Protein AF-A0A5M3YY92-F1 (afdb_monomer)

Secondary structure (DSSP, 8-state):
-PPPPEEEEEETTEEEEEEE-TTSSSSPPEEEEEESSSS-EEEEE-S-PPPBPTTPPPEEEE-GGG--TTSSEEEEEEEEEBTTT-PEEEEEEEEE--

Mean predicted aligned error: 5.57 Å

Organism: Aspergillus terreus (NCBI:txid33178)

pLDDT: mean 83.07, std 11.49, range [44.44, 94.62]

Radius of gyration: 13.56 Å; Cα contacts (8 Å, |Δi|>4): 218; chains: 1; bounding box: 38×23×39 Å

Solvent-accessible surface area (backbone atoms only — not comparable to full-atom values): 5616 Å² total; per-residue (Å²): 133,77,78,68,36,58,24,66,45,72,50,60,92,30,46,37,41,36,34,43,46,85,85,46,68,95,45,26,48,41,30,39,33,41,37,79,49,103,87,42,72,50,74,46,80,47,77,96,48,80,31,57,30,93,80,41,62,41,44,52,45,73,40,78,90,51,48,43,100,80,30,52,30,29,32,36,40,34,37,34,31,31,48,96,73,69,43,81,45,79,46,78,47,80,43,77,70,126

Foldseek 3Di:
DQDWAKEWDDQQPKIKIWTADPPDDQFHAIKIWIDPDPPDIDIDGDPDDAGAASNKHKYKDWDPVAADPNRQWGKIWIWIQHPPPRDIDIDIDTGHDD

Sequence (98 aa):
MFNTPIACVFLGNRLIVYYFNPGGPRGAPLMRTVVTSTEKVDTKDLPAATAPNGYTQLSAFINPNSINPTGISGDVIITYVESGSNQIIQYTDSLDFS

Nearest PDB structures (foldseek):
  8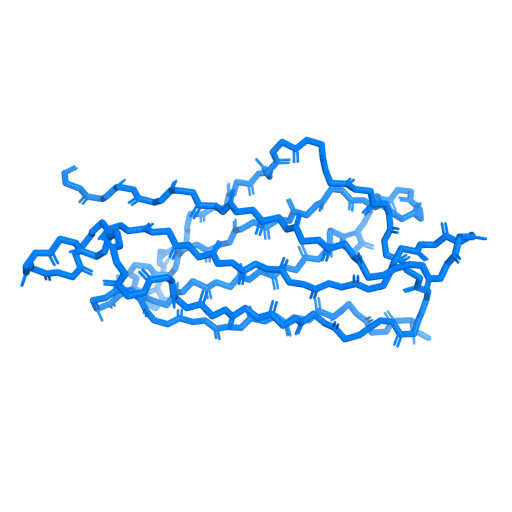cde-assembly1_B  TM=3.924E-01  e=7.884E-01  Plasmodium falciparum 3D7
  4yhc-assembly2_B  TM=3.407E-01  e=9.246E-01  Schizosaccharomyces pombe 972h-
  7pi2-assembly1_A  TM=3.276E-01  e=1.272E+00  Plasmodium falciparum 3D7

Structure (mmCIF, N/CA/C/O backbone):
data_AF-A0A5M3YY92-F1
#
_entry.id   AF-A0A5M3YY92-F1
#
loop_
_atom_site.group_PDB
_atom_site.id
_atom_site.type_symbol
_atom_site.label_atom_id
_atom_site.label_alt_id
_atom_site.label_comp_id
_atom_site.label_asym_id
_atom_site.label_entity_id
_atom_site.label_seq_id
_atom_site.pdbx_PDB_ins_code
_atom_site.Cartn_x
_atom_site.Cartn_y
_atom_site.Cartn_z
_atom_site.occupancy
_atom_site.B_iso_or_equiv
_atom_site.auth_seq_id
_atom_site.auth_comp_id
_atom_site.auth_asym_id
_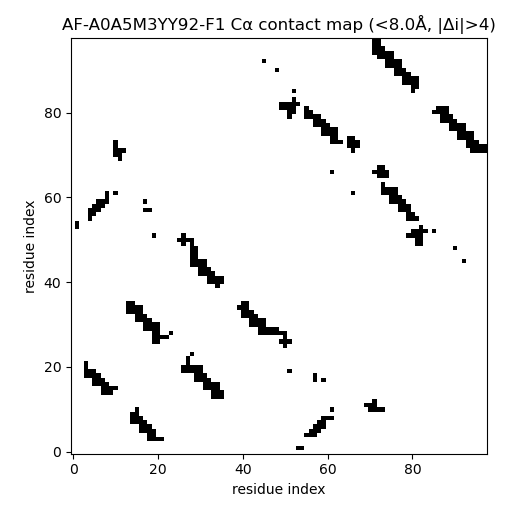atom_site.auth_atom_id
_atom_site.pdbx_PDB_model_num
ATOM 1 N N . MET A 1 1 ? 0.230 -12.527 -18.623 1.00 44.44 1 MET A N 1
ATOM 2 C CA . MET A 1 1 ? -0.439 -11.553 -17.736 1.00 44.44 1 MET A CA 1
ATOM 3 C C . MET A 1 1 ? 0.499 -11.294 -16.577 1.00 44.44 1 MET A C 1
ATOM 5 O O . MET A 1 1 ? 0.907 -12.258 -15.945 1.00 44.44 1 MET A O 1
ATOM 9 N N . PHE A 1 2 ? 0.907 -10.047 -16.358 1.00 52.72 2 PHE A N 1
ATOM 10 C CA . PHE A 1 2 ? 1.606 -9.684 -15.128 1.00 52.72 2 PHE A CA 1
ATOM 11 C C . PHE A 1 2 ? 0.518 -9.439 -14.086 1.00 52.72 2 PHE A C 1
ATOM 13 O O . PHE A 1 2 ? -0.343 -8.591 -14.305 1.00 52.72 2 PHE A O 1
ATOM 20 N N . ASN A 1 3 ? 0.481 -10.250 -13.030 1.00 55.09 3 ASN A N 1
ATOM 21 C CA . ASN A 1 3 ? -0.453 -10.033 -11.931 1.00 55.09 3 ASN A CA 1
ATOM 22 C C . ASN A 1 3 ? -0.168 -8.657 -11.330 1.00 55.09 3 ASN A C 1
ATOM 24 O O . ASN A 1 3 ? 0.985 -8.356 -11.029 1.00 55.09 3 ASN A O 1
ATOM 28 N N . THR A 1 4 ? -1.198 -7.834 -11.152 1.00 68.06 4 THR A N 1
ATOM 29 C CA . THR A 1 4 ? -1.061 -6.617 -10.355 1.00 68.06 4 THR A CA 1
ATOM 30 C C . THR A 1 4 ? -0.870 -7.037 -8.900 1.00 68.06 4 THR A C 1
ATOM 32 O O . THR A 1 4 ? -1.749 -7.710 -8.358 1.00 68.06 4 THR A O 1
ATOM 35 N N . PRO A 1 5 ? 0.250 -6.685 -8.255 1.00 75.75 5 PRO A N 1
ATOM 36 C CA . PRO A 1 5 ? 0.435 -6.992 -6.850 1.00 75.75 5 PRO A CA 1
ATOM 37 C C . PRO A 1 5 ? -0.527 -6.156 -6.005 1.00 75.75 5 PRO A C 1
ATOM 39 O O . PRO A 1 5 ? -0.700 -4.960 -6.247 1.00 75.75 5 PRO A O 1
ATOM 42 N N . ILE A 1 6 ? -1.166 -6.815 -5.038 1.00 87.56 6 ILE A N 1
ATOM 43 C CA . ILE A 1 6 ? -2.197 -6.248 -4.164 1.00 87.56 6 ILE A CA 1
ATOM 44 C C . ILE A 1 6 ? -1.776 -6.472 -2.713 1.00 87.56 6 ILE A C 1
ATOM 46 O O . ILE A 1 6 ? -1.304 -7.556 -2.372 1.00 87.56 6 ILE A O 1
ATOM 50 N N . ALA A 1 7 ? -1.992 -5.472 -1.864 1.00 92.62 7 ALA A N 1
ATOM 51 C CA . ALA A 1 7 ? -1.890 -5.596 -0.417 1.00 92.62 7 ALA A CA 1
ATOM 52 C C . ALA A 1 7 ? -3.173 -5.090 0.244 1.00 92.62 7 ALA A C 1
ATOM 54 O O . ALA A 1 7 ? -3.769 -4.113 -0.207 1.00 92.62 7 ALA A O 1
ATOM 55 N N . CYS A 1 8 ? -3.582 -5.746 1.325 1.00 93.88 8 CYS A N 1
ATOM 56 C CA . CYS A 1 8 ? -4.804 -5.427 2.052 1.00 93.88 8 CYS A CA 1
ATOM 57 C C . CYS A 1 8 ? -4.492 -5.215 3.530 1.00 93.88 8 CYS A C 1
ATOM 59 O O . CYS A 1 8 ? -3.748 -5.994 4.123 1.00 93.88 8 CYS A O 1
ATOM 61 N N . VAL A 1 9 ? -5.106 -4.202 4.133 1.00 94.56 9 VAL A N 1
ATOM 62 C CA . VAL A 1 9 ? -5.018 -3.940 5.572 1.00 94.56 9 VAL A CA 1
ATOM 63 C C . VAL A 1 9 ? -6.349 -3.406 6.089 1.00 94.56 9 VAL A C 1
ATOM 65 O O . VAL A 1 9 ? -7.113 -2.795 5.344 1.00 94.56 9 VAL A O 1
ATOM 68 N N . PHE A 1 10 ? -6.639 -3.641 7.364 1.00 90.88 10 PHE A N 1
ATOM 69 C CA . PHE A 1 10 ? -7.799 -3.057 8.031 1.00 90.88 10 PHE A CA 1
ATOM 70 C C . PHE A 1 10 ? -7.371 -1.880 8.897 1.00 90.88 10 PHE A C 1
ATOM 72 O O . PHE A 1 10 ? -6.451 -2.024 9.693 1.00 90.88 10 PHE A O 1
ATOM 79 N N . LEU A 1 11 ? -8.065 -0.749 8.791 1.00 90.25 11 LEU A N 1
ATOM 80 C CA . LEU A 1 11 ? -7.968 0.352 9.752 1.00 90.25 11 LEU A CA 1
ATOM 81 C C . LEU A 1 11 ? -9.365 0.588 10.329 1.00 90.25 11 LEU A C 1
ATOM 83 O O . LEU A 1 11 ? -10.281 1.036 9.630 1.00 90.25 11 LEU A O 1
ATOM 87 N N . GLY A 1 12 ? -9.549 0.175 11.583 1.00 87.00 12 GLY A N 1
ATOM 88 C CA . GLY A 1 12 ? -10.858 0.140 12.225 1.00 87.00 12 GLY A CA 1
ATOM 89 C C . GLY A 1 12 ? -11.774 -0.861 11.521 1.00 87.00 12 GLY A C 1
ATOM 90 O O . GLY A 1 12 ? -11.457 -2.044 11.428 1.00 87.00 12 GLY A O 1
ATOM 91 N N . ASN A 1 13 ? -12.907 -0.385 11.004 1.00 86.38 13 ASN A N 1
ATOM 92 C CA . ASN A 1 13 ? -13.878 -1.194 10.262 1.00 86.38 13 ASN A CA 1
ATOM 93 C C . ASN A 1 13 ? -13.749 -1.078 8.732 1.00 86.38 13 ASN A C 1
ATOM 95 O O . ASN A 1 13 ? -14.624 -1.561 8.013 1.00 86.38 13 ASN A O 1
ATOM 99 N N . ARG A 1 14 ? -12.698 -0.424 8.224 1.00 87.38 14 ARG A N 1
ATOM 100 C CA . ARG A 1 14 ? -12.504 -0.193 6.787 1.00 87.38 14 ARG A CA 1
ATOM 101 C C . ARG A 1 14 ? -11.415 -1.107 6.247 1.00 87.38 14 ARG A C 1
ATOM 103 O O . ARG A 1 14 ? -10.314 -1.153 6.794 1.00 87.38 14 ARG A O 1
ATOM 110 N N . LEU A 1 15 ? -11.719 -1.800 5.152 1.00 91.94 15 LEU A N 1
ATOM 111 C CA . LEU A 1 15 ? -10.714 -2.504 4.362 1.00 91.94 15 LEU A CA 1
ATOM 112 C C . LEU A 1 15 ? -10.047 -1.500 3.423 1.00 91.94 15 LEU A C 1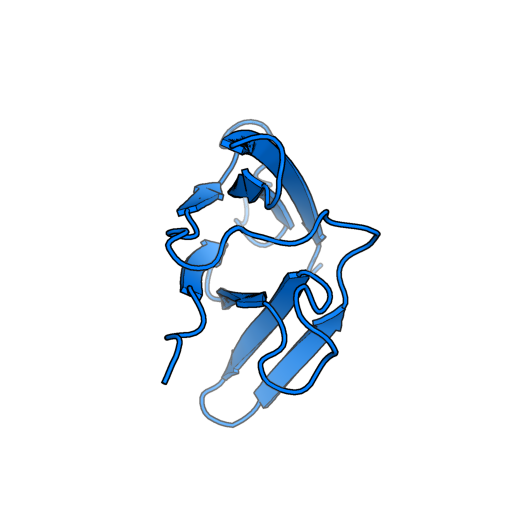
ATOM 114 O O . LEU A 1 15 ? -10.719 -0.806 2.659 1.00 91.94 15 LEU A O 1
ATOM 118 N N . ILE A 1 16 ? -8.724 -1.449 3.466 1.00 94.19 16 ILE A N 1
ATOM 119 C CA . ILE A 1 16 ? -7.904 -0.632 2.584 1.00 94.19 16 ILE A CA 1
ATOM 120 C C . ILE A 1 16 ? -7.130 -1.575 1.672 1.00 94.19 16 ILE A C 1
ATOM 122 O O . ILE A 1 16 ? -6.460 -2.499 2.135 1.00 94.19 16 ILE A O 1
ATOM 126 N N . VAL A 1 17 ? -7.238 -1.337 0.371 1.00 93.75 17 VAL A N 1
ATOM 127 C CA . VAL A 1 17 ? -6.609 -2.128 -0.684 1.00 93.75 17 VAL A CA 1
ATOM 128 C C . VAL A 1 17 ? -5.613 -1.244 -1.418 1.00 93.75 17 VAL A C 1
ATOM 130 O O . VAL A 1 17 ? -5.982 -0.197 -1.950 1.00 93.75 17 VAL A O 1
ATOM 133 N N . TYR A 1 18 ? -4.363 -1.680 -1.473 1.00 92.88 18 TYR A N 1
ATOM 134 C CA . TYR A 1 18 ? -3.297 -1.043 -2.233 1.00 92.88 18 TYR A CA 1
ATOM 135 C C . TYR A 1 18 ? -2.941 -1.894 -3.443 1.00 92.88 18 TYR A C 1
ATOM 137 O O . TYR A 1 18 ? -2.886 -3.120 -3.345 1.00 92.88 18 TYR A O 1
ATOM 145 N N . TYR A 1 19 ? -2.711 -1.253 -4.584 1.00 89.06 19 TYR A N 1
ATOM 146 C CA . TYR A 1 19 ? -2.339 -1.920 -5.833 1.00 89.06 19 TYR A CA 1
ATOM 147 C C . TYR A 1 19 ? -1.709 -0.927 -6.804 1.00 89.06 19 TYR A C 1
ATOM 149 O O . TYR A 1 19 ? -1.922 0.273 -6.689 1.00 89.06 19 TYR A O 1
ATOM 157 N N . PHE A 1 20 ? -0.963 -1.404 -7.794 1.00 83.69 20 PHE A N 1
ATOM 158 C CA . PHE A 1 20 ? -0.502 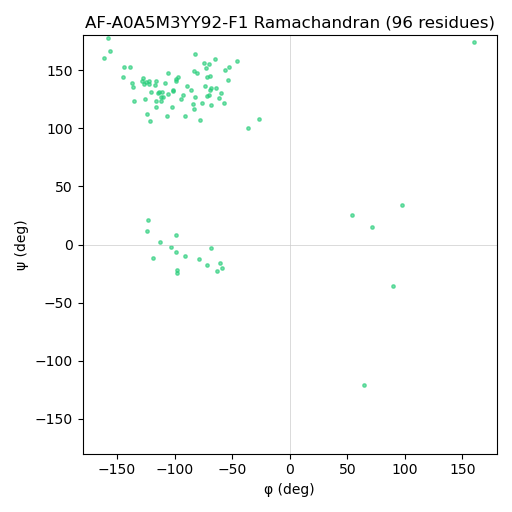-0.546 -8.889 1.00 83.69 20 PHE A CA 1
ATOM 159 C C . PHE A 1 20 ? -1.526 -0.538 -10.022 1.00 83.69 20 PHE A C 1
ATOM 161 O O . PHE A 1 20 ? -2.058 -1.590 -10.376 1.00 83.69 20 PHE A O 1
ATOM 168 N N . ASN A 1 21 ? -1.831 0.628 -10.594 1.00 75.75 21 ASN A N 1
ATOM 169 C CA . ASN A 1 21 ? -2.872 0.720 -11.620 1.00 75.75 21 ASN A CA 1
ATOM 170 C C . ASN A 1 21 ? -2.571 -0.216 -12.831 1.00 75.75 21 ASN A C 1
ATOM 172 O O . ASN A 1 21 ? -1.528 -0.097 -13.475 1.00 75.75 21 ASN A O 1
ATOM 176 N N . PRO A 1 22 ? -3.472 -1.158 -13.170 1.00 64.31 22 PRO A N 1
ATOM 177 C CA . PRO A 1 22 ? -3.237 -2.154 -14.220 1.00 64.31 22 PRO A CA 1
ATOM 178 C C . PRO A 1 22 ? -3.267 -1.586 -15.650 1.00 64.31 22 PRO A C 1
ATOM 180 O O . PRO A 1 22 ? -2.792 -2.249 -16.570 1.00 64.31 22 PRO A O 1
ATOM 183 N N . GLY A 1 23 ? -3.843 -0.396 -15.856 1.00 58.19 23 GLY A N 1
ATOM 184 C CA . GLY A 1 23 ? -4.041 0.225 -17.172 1.00 58.19 23 GLY A CA 1
ATOM 185 C C . GLY A 1 23 ? -3.067 1.3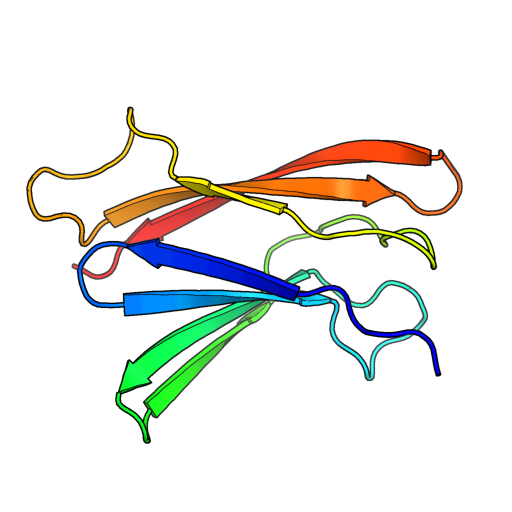56 -17.512 1.00 58.19 23 GLY A C 1
ATOM 186 O O . GLY A 1 23 ? -3.157 1.920 -18.601 1.00 58.19 23 GLY A O 1
ATOM 187 N N . GLY A 1 24 ? -2.157 1.717 -16.604 1.00 56.53 24 GLY A N 1
ATOM 188 C CA . GLY A 1 24 ? -1.153 2.748 -16.874 1.00 56.53 24 GLY A CA 1
ATOM 189 C C . GLY A 1 24 ? 0.058 2.214 -17.652 1.00 56.53 24 GLY A C 1
ATOM 190 O O . GLY A 1 24 ? 0.280 1.000 -17.708 1.00 56.53 24 GLY A O 1
ATOM 191 N N . PRO A 1 25 ? 0.882 3.099 -18.248 1.00 51.53 25 PRO A N 1
ATOM 192 C CA . PRO A 1 25 ? 2.186 2.695 -18.770 1.00 51.53 25 PRO A CA 1
ATOM 193 C C . PRO A 1 25 ? 2.971 2.001 -17.650 1.00 51.53 25 PRO A C 1
ATOM 195 O O . PRO A 1 25 ? 2.851 2.400 -16.495 1.00 51.53 25 PRO A O 1
ATOM 198 N N . ARG A 1 26 ? 3.721 0.938 -17.986 1.00 49.66 26 ARG A N 1
ATOM 199 C CA . ARG A 1 26 ? 4.552 0.131 -17.065 1.00 49.66 26 ARG A CA 1
ATOM 200 C C . ARG A 1 26 ? 5.016 0.951 -15.850 1.00 49.66 26 ARG A C 1
ATOM 202 O O . ARG A 1 26 ? 5.875 1.812 -16.006 1.00 49.66 26 ARG A O 1
ATOM 209 N N . GLY A 1 27 ? 4.448 0.679 -14.672 1.00 54.22 27 GLY A N 1
ATOM 210 C CA . GLY A 1 27 ? 4.715 1.485 -13.477 1.00 54.22 27 GLY A CA 1
ATOM 211 C C . GLY A 1 27 ? 3.679 2.557 -13.151 1.00 54.22 27 GLY A C 1
ATOM 212 O O . GLY A 1 27 ? 4.043 3.616 -12.651 1.00 54.22 27 GLY A O 1
ATOM 213 N N . ALA A 1 28 ? 2.405 2.298 -13.443 1.00 63.44 28 ALA A N 1
ATOM 214 C CA . ALA A 1 28 ? 1.302 3.175 -13.072 1.00 63.44 28 ALA A CA 1
ATOM 215 C C . ALA A 1 28 ? 1.320 3.499 -11.560 1.00 63.44 28 ALA A C 1
ATOM 217 O O . ALA A 1 28 ? 1.823 2.678 -10.789 1.00 63.44 28 ALA A O 1
ATOM 218 N N . PRO A 1 29 ? 0.787 4.656 -11.124 1.00 75.19 29 PRO A N 1
ATOM 219 C CA . PRO A 1 29 ? 0.900 5.095 -9.737 1.00 75.19 29 PRO A CA 1
ATOM 220 C C . PRO A 1 29 ? 0.341 4.053 -8.763 1.00 75.19 29 PRO A C 1
ATOM 222 O O . PRO A 1 29 ? -0.570 3.283 -9.092 1.00 75.19 29 PRO A O 1
ATOM 225 N N . LEU A 1 30 ? 0.915 4.031 -7.559 1.00 85.94 30 LEU A N 1
ATOM 226 C CA . LEU A 1 30 ? 0.358 3.280 -6.445 1.00 85.94 30 LEU A CA 1
ATOM 227 C C . LEU A 1 30 ? -1.036 3.841 -6.138 1.00 85.94 30 LEU A C 1
ATOM 229 O O . LEU A 1 30 ? -1.216 5.041 -5.942 1.00 85.94 30 LEU A O 1
ATOM 233 N N . MET A 1 31 ? -2.018 2.957 -6.114 1.00 88.38 31 MET A N 1
ATOM 234 C CA . MET A 1 31 ? -3.421 3.263 -5.889 1.00 88.38 31 MET A CA 1
ATOM 235 C C . MET A 1 31 ? -3.815 2.818 -4.493 1.00 88.38 31 MET A C 1
ATOM 237 O O . MET A 1 31 ? -3.360 1.780 -4.002 1.00 88.38 31 MET A O 1
ATOM 241 N N . ARG A 1 32 ? -4.747 3.557 -3.902 1.00 92.31 32 ARG A N 1
ATOM 242 C CA . ARG A 1 32 ? -5.483 3.152 -2.711 1.00 92.31 32 ARG A CA 1
ATOM 243 C C . ARG A 1 32 ? -6.955 3.030 -3.042 1.00 92.31 32 ARG A C 1
ATOM 245 O O . ARG A 1 32 ? -7.523 3.903 -3.685 1.00 92.31 32 ARG A O 1
ATOM 252 N N . THR A 1 33 ? -7.600 1.983 -2.552 1.00 92.75 33 THR A N 1
ATOM 253 C CA . THR A 1 33 ? -9.058 1.876 -2.509 1.00 92.75 33 THR A CA 1
ATOM 254 C C . THR A 1 33 ? -9.516 1.581 -1.091 1.00 92.75 33 THR A C 1
ATOM 256 O O . THR A 1 33 ? -9.057 0.626 -0.473 1.00 92.75 33 THR A O 1
ATOM 259 N N . VAL A 1 34 ? -10.418 2.408 -0.573 1.00 92.75 34 VAL A N 1
ATOM 260 C CA . VAL A 1 34 ? -11.039 2.241 0.740 1.00 92.75 34 VAL A CA 1
ATOM 261 C C . VAL A 1 34 ? -12.436 1.678 0.534 1.00 92.75 34 VAL A C 1
ATOM 263 O O . VAL A 1 34 ? -13.287 2.303 -0.098 1.00 92.75 34 VAL A O 1
ATOM 266 N N . VAL A 1 35 ? -12.675 0.487 1.070 1.00 89.44 35 VAL A N 1
ATOM 267 C CA . VAL A 1 35 ? -13.977 -0.176 1.027 1.00 89.44 35 VAL A CA 1
ATOM 268 C C . VAL A 1 35 ? -14.750 0.237 2.273 1.00 89.44 35 VAL A C 1
ATOM 270 O O . VAL A 1 35 ? -14.394 -0.127 3.395 1.00 89.44 35 VAL A O 1
ATOM 273 N N . THR A 1 36 ? -15.797 1.034 2.072 1.00 79.75 36 THR A N 1
ATOM 274 C CA . THR A 1 36 ? -16.659 1.536 3.159 1.00 79.75 36 THR A CA 1
ATOM 275 C C . THR A 1 36 ? -17.939 0.716 3.319 1.00 79.75 36 THR A C 1
ATOM 277 O O . THR A 1 36 ? -18.528 0.703 4.396 1.00 79.75 36 THR A O 1
ATOM 280 N N . SER A 1 37 ? -18.347 -0.000 2.271 1.00 78.94 37 SER A N 1
ATOM 281 C CA . SER A 1 37 ? -19.386 -1.033 2.286 1.00 78.94 37 SER A CA 1
ATOM 282 C C . SER A 1 37 ? -19.189 -1.973 1.091 1.00 78.94 37 SER A C 1
ATOM 284 O O . SER A 1 37 ? -18.321 -1.737 0.252 1.00 78.94 37 SER A O 1
ATOM 286 N N . THR A 1 38 ? -20.019 -3.012 0.969 1.00 75.88 38 THR A N 1
ATOM 287 C CA . THR A 1 38 ? -20.035 -3.912 -0.201 1.00 75.88 38 THR A CA 1
ATOM 288 C C . THR A 1 38 ? -20.354 -3.206 -1.522 1.00 75.88 38 THR A C 1
ATOM 290 O O . THR A 1 38 ? -20.094 -3.766 -2.580 1.00 75.88 38 THR A O 1
ATOM 293 N N . GLU A 1 39 ? -20.898 -1.987 -1.471 1.00 79.69 39 GLU A N 1
ATOM 294 C CA . GLU A 1 39 ? -21.340 -1.220 -2.644 1.00 79.69 39 GLU A CA 1
ATOM 295 C C . GLU A 1 39 ? -20.589 0.108 -2.817 1.00 79.69 39 GLU A C 1
ATOM 297 O O . GLU A 1 39 ? -20.704 0.751 -3.859 1.00 79.69 39 GLU A O 1
ATOM 302 N N . LYS A 1 40 ? -19.818 0.539 -1.809 1.00 77.62 40 LYS A N 1
ATOM 303 C CA . LYS A 1 40 ? -19.148 1.841 -1.808 1.00 77.62 40 LYS A CA 1
ATOM 304 C C . LYS A 1 40 ? -17.646 1.700 -1.609 1.00 77.62 40 LYS A C 1
ATOM 306 O O . LYS A 1 40 ? -17.161 1.397 -0.511 1.00 77.62 40 LYS A O 1
ATOM 311 N N . VAL A 1 41 ? -16.926 2.030 -2.674 1.00 86.06 41 VAL A N 1
ATOM 312 C CA . VAL A 1 41 ? -15.469 2.128 -2.717 1.00 86.06 41 VAL A CA 1
ATOM 313 C C . VAL A 1 41 ? -15.051 3.565 -3.014 1.00 86.06 41 VAL A C 1
ATOM 315 O O . VAL A 1 41 ? -15.693 4.244 -3.813 1.00 86.06 41 VAL A O 1
ATOM 318 N N . ASP A 1 42 ? -13.993 4.026 -2.355 1.00 89.06 42 ASP A N 1
ATOM 319 C CA . ASP A 1 42 ? -13.331 5.299 -2.651 1.00 89.06 42 ASP A CA 1
ATOM 320 C C . ASP A 1 42 ? -11.901 5.023 -3.116 1.00 89.06 42 ASP A C 1
ATOM 322 O O . ASP A 1 42 ? -11.113 4.430 -2.376 1.00 89.06 42 ASP A O 1
ATOM 326 N N . THR A 1 43 ? -11.576 5.409 -4.348 1.00 88.75 43 THR A N 1
ATOM 327 C CA . THR A 1 43 ? -10.283 5.128 -4.980 1.00 88.75 43 THR A CA 1
ATOM 328 C C . THR A 1 43 ? -9.514 6.421 -5.196 1.00 88.75 43 THR A C 1
ATOM 330 O O . THR A 1 43 ? -10.039 7.381 -5.754 1.00 88.75 43 THR A O 1
ATOM 333 N N . LYS A 1 44 ? -8.244 6.430 -4.789 1.00 87.50 44 LYS A N 1
ATOM 334 C CA . LYS A 1 44 ? -7.354 7.582 -4.906 1.00 87.50 44 LYS A CA 1
ATOM 335 C C . LYS A 1 44 ? -5.971 7.158 -5.392 1.00 87.50 44 LYS A C 1
ATOM 337 O O . LYS A 1 44 ? -5.415 6.174 -4.900 1.00 87.50 44 LYS A O 1
ATOM 342 N N . ASP A 1 45 ? -5.402 7.957 -6.284 1.00 85.00 45 ASP A N 1
ATOM 343 C CA . ASP A 1 45 ? -3.985 7.895 -6.635 1.00 85.00 45 ASP A CA 1
ATOM 344 C C . ASP A 1 45 ? -3.157 8.397 -5.450 1.00 85.00 45 ASP A C 1
ATOM 346 O O . ASP A 1 45 ? -3.404 9.482 -4.903 1.00 85.00 45 ASP A O 1
ATOM 350 N N . LEU A 1 46 ? -2.163 7.619 -5.038 1.00 84.62 46 LEU A N 1
ATOM 351 C CA . LEU A 1 46 ? -1.197 8.101 -4.065 1.00 84.62 46 LEU A CA 1
ATOM 352 C C . LEU A 1 46 ? -0.138 8.966 -4.771 1.00 84.62 46 LEU A C 1
ATOM 354 O O . LEU A 1 46 ? 0.185 8.724 -5.938 1.00 84.62 46 LEU A O 1
ATOM 358 N N . PRO A 1 47 ? 0.398 9.994 -4.084 1.00 75.06 47 PRO A N 1
ATOM 359 C CA . PRO A 1 47 ? 1.568 10.744 -4.529 1.00 75.06 47 PRO A CA 1
ATOM 360 C C . PRO A 1 47 ? 2.712 9.848 -5.020 1.00 75.06 47 PRO A C 1
ATOM 362 O O . PRO A 1 47 ? 2.799 8.684 -4.638 1.00 75.06 47 PRO A O 1
ATOM 365 N N . ALA A 1 48 ? 3.593 10.427 -5.847 1.00 66.88 48 ALA A N 1
ATOM 366 C CA . ALA A 1 48 ? 4.641 9.742 -6.606 1.00 66.88 48 ALA A CA 1
ATOM 367 C C . ALA A 1 48 ? 5.292 8.562 -5.856 1.00 66.88 48 ALA A C 1
ATOM 369 O O . ALA A 1 48 ? 6.177 8.735 -5.022 1.00 66.88 48 ALA A O 1
ATOM 370 N N . ALA A 1 49 ? 4.850 7.358 -6.208 1.00 71.06 49 ALA A N 1
ATOM 371 C CA . ALA A 1 49 ? 5.511 6.102 -5.908 1.00 71.06 49 ALA A CA 1
ATOM 372 C C . ALA A 1 49 ? 6.301 5.687 -7.150 1.00 71.06 49 ALA A C 1
ATOM 374 O O . ALA A 1 49 ? 5.854 5.912 -8.279 1.00 71.06 49 ALA A O 1
ATOM 375 N N . THR A 1 50 ? 7.481 5.109 -6.962 1.00 79.19 50 THR A N 1
ATOM 376 C CA . THR A 1 50 ? 8.256 4.614 -8.092 1.00 79.19 50 THR A CA 1
ATOM 377 C C . THR A 1 50 ? 7.644 3.324 -8.631 1.00 79.19 50 THR A C 1
ATOM 379 O O . THR A 1 50 ? 6.875 2.627 -7.966 1.00 79.19 50 THR A O 1
ATOM 382 N N . ALA A 1 51 ? 7.922 3.030 -9.899 1.00 80.44 51 ALA A N 1
ATOM 383 C CA . ALA A 1 51 ? 7.348 1.872 -10.565 1.00 80.44 51 ALA A CA 1
ATOM 384 C C . ALA A 1 51 ? 7.819 0.567 -9.894 1.00 80.44 51 ALA A C 1
ATOM 386 O O . ALA A 1 51 ? 9.023 0.405 -9.678 1.00 80.44 51 ALA A O 1
ATOM 387 N N . PRO A 1 52 ? 6.931 -0.406 -9.630 1.00 82.69 52 PRO A N 1
ATOM 388 C CA . PRO A 1 52 ? 7.337 -1.702 -9.111 1.00 82.69 52 PRO A CA 1
ATOM 389 C C . PRO A 1 52 ? 8.026 -2.522 -10.202 1.00 82.69 52 PRO A C 1
ATOM 391 O O . PRO A 1 52 ? 7.707 -2.405 -11.390 1.00 82.69 52 PRO A O 1
ATOM 394 N N . ASN A 1 53 ? 8.935 -3.414 -9.811 1.00 79.75 53 ASN A N 1
ATOM 395 C CA . ASN A 1 53 ? 9.443 -4.427 -10.729 1.00 79.75 53 ASN A CA 1
ATOM 396 C C . ASN A 1 53 ? 8.317 -5.406 -11.143 1.00 79.75 53 ASN A C 1
ATOM 398 O O . ASN A 1 53 ? 7.294 -5.546 -10.471 1.00 79.75 53 ASN A O 1
ATOM 402 N N . GLY A 1 54 ? 8.499 -6.111 -12.262 1.00 75.25 54 GLY A N 1
ATOM 403 C CA . GLY A 1 54 ? 7.463 -6.997 -12.820 1.00 75.25 54 GLY A CA 1
ATOM 404 C C . GLY A 1 54 ? 7.149 -8.257 -11.998 1.00 75.25 54 GLY A C 1
ATOM 405 O O . GLY A 1 54 ? 6.266 -9.018 -12.386 1.00 75.25 54 GLY A O 1
ATOM 406 N N . TYR A 1 55 ? 7.866 -8.485 -10.895 1.00 74.31 55 TYR A N 1
ATOM 407 C CA . TYR A 1 55 ? 7.742 -9.658 -10.025 1.00 74.31 55 TYR A CA 1
ATOM 408 C C . TYR A 1 55 ? 7.452 -9.273 -8.567 1.00 74.31 55 TYR A C 1
ATOM 410 O O . TYR A 1 55 ? 7.574 -10.108 -7.672 1.00 74.31 55 TYR A O 1
ATOM 418 N N . THR A 1 56 ? 7.114 -8.007 -8.317 1.00 78.31 56 THR A N 1
ATOM 419 C CA . THR A 1 56 ? 7.018 -7.468 -6.962 1.00 78.31 56 THR A CA 1
ATOM 420 C C . THR A 1 56 ? 5.823 -8.072 -6.245 1.00 78.31 56 THR A C 1
ATOM 422 O O . THR A 1 56 ? 4.766 -8.281 -6.838 1.00 78.31 56 THR A O 1
ATOM 425 N N . GLN A 1 57 ? 5.978 -8.294 -4.944 1.00 82.00 57 GLN A N 1
ATOM 426 C CA . GLN A 1 57 ? 4.858 -8.440 -4.026 1.00 82.00 57 GLN A CA 1
ATOM 427 C C . GLN A 1 57 ? 4.694 -7.126 -3.274 1.00 82.00 57 GLN A C 1
ATOM 429 O O . GLN A 1 57 ? 5.674 -6.558 -2.792 1.00 82.00 57 GLN A O 1
ATOM 434 N N . LEU A 1 58 ? 3.460 -6.640 -3.196 1.00 89.38 58 LEU A N 1
ATOM 435 C CA . LEU A 1 58 ? 3.138 -5.484 -2.378 1.00 89.38 58 LEU A CA 1
ATOM 436 C C . LEU A 1 58 ? 2.865 -5.971 -0.958 1.00 89.38 58 LEU A C 1
ATOM 438 O O . LEU A 1 58 ? 2.130 -6.937 -0.766 1.00 89.38 58 LEU A O 1
ATOM 442 N N . SER A 1 59 ? 3.447 -5.305 0.028 1.00 92.75 59 SER A N 1
ATOM 443 C CA . SER A 1 59 ? 3.163 -5.547 1.441 1.00 92.75 59 SER A CA 1
ATOM 444 C C . SER A 1 59 ? 2.684 -4.255 2.083 1.00 92.75 59 SER A C 1
ATOM 446 O O . SER A 1 59 ? 3.195 -3.186 1.765 1.00 92.75 59 SER A O 1
ATOM 448 N N . ALA A 1 60 ? 1.695 -4.348 2.968 1.00 94.62 60 ALA A N 1
ATOM 449 C CA . ALA A 1 60 ? 1.148 -3.213 3.702 1.00 94.62 60 ALA A CA 1
ATOM 450 C C . ALA A 1 60 ? 0.951 -3.598 5.170 1.00 94.62 60 ALA A C 1
ATOM 452 O O . ALA A 1 60 ? 0.454 -4.685 5.466 1.00 94.62 60 ALA A O 1
ATOM 453 N N . PHE A 1 61 ? 1.342 -2.718 6.085 1.00 94.00 61 PHE A N 1
ATOM 454 C CA . PHE A 1 61 ? 1.211 -2.916 7.526 1.00 94.00 61 PHE A CA 1
ATOM 455 C C . PHE A 1 61 ? 0.902 -1.593 8.218 1.00 94.00 61 PHE A C 1
ATOM 457 O O . PHE A 1 61 ? 1.382 -0.537 7.815 1.00 94.00 61 PHE A O 1
ATOM 464 N N . ILE A 1 62 ? 0.083 -1.639 9.265 1.00 92.62 62 ILE A N 1
ATOM 465 C CA . ILE A 1 62 ? -0.271 -0.439 10.026 1.00 92.62 62 ILE A CA 1
ATOM 466 C C . ILE A 1 62 ? 0.928 -0.028 10.880 1.00 92.62 62 ILE A C 1
ATOM 468 O O . ILE A 1 62 ? 1.549 -0.881 11.516 1.00 92.62 62 ILE A O 1
ATOM 472 N N . ASN A 1 63 ? 1.234 1.267 10.930 1.00 92.00 63 ASN A N 1
ATOM 473 C CA . ASN A 1 63 ? 2.154 1.816 11.917 1.00 92.00 63 ASN A CA 1
ATOM 474 C C . ASN A 1 63 ? 1.419 1.956 13.263 1.00 92.00 63 ASN A C 1
ATOM 476 O O . ASN A 1 63 ? 0.599 2.862 13.409 1.00 92.00 63 ASN A O 1
ATOM 480 N N . PRO A 1 64 ? 1.703 1.114 14.272 1.00 84.00 64 PRO A N 1
ATOM 481 C CA . PRO A 1 64 ? 0.961 1.133 15.532 1.00 84.00 64 PRO A CA 1
ATOM 482 C C . PRO A 1 64 ? 1.117 2.449 16.304 1.00 84.00 64 PRO A C 1
ATOM 484 O O . PRO A 1 64 ? 0.251 2.791 17.102 1.00 84.00 64 PRO A O 1
ATOM 487 N N . ASN A 1 65 ? 2.191 3.203 16.055 1.00 87.94 65 ASN A N 1
ATOM 488 C CA . ASN A 1 65 ? 2.481 4.443 16.773 1.00 87.94 65 ASN A CA 1
ATOM 489 C C . ASN A 1 65 ? 1.657 5.64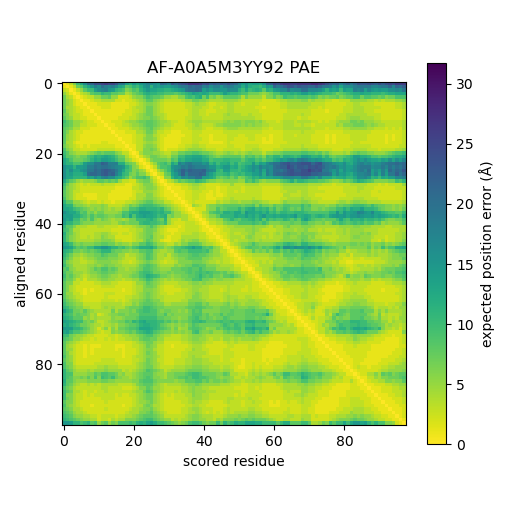4 16.288 1.00 87.94 65 ASN A C 1
ATOM 491 O O . ASN A 1 65 ? 1.673 6.678 16.951 1.00 87.94 65 ASN A O 1
ATOM 495 N N . SER A 1 66 ? 0.967 5.537 15.149 1.00 88.62 66 SER A N 1
ATOM 496 C CA . SER A 1 66 ? 0.144 6.624 14.603 1.00 88.62 66 SER A CA 1
ATOM 497 C C . SER A 1 66 ? -1.353 6.336 14.609 1.00 88.62 66 SER A C 1
ATOM 499 O O . SER A 1 66 ? -2.135 7.174 14.169 1.00 88.62 66 SER A O 1
ATOM 501 N N . ILE A 1 67 ? -1.774 5.185 15.140 1.00 87.50 67 ILE A N 1
ATOM 502 C CA . ILE A 1 67 ? -3.190 4.821 15.226 1.00 87.50 67 ILE A CA 1
ATOM 503 C C . ILE A 1 67 ? -3.883 5.681 16.288 1.00 87.50 67 ILE A C 1
ATOM 505 O O . ILE A 1 67 ? -3.456 5.728 17.445 1.00 87.50 67 ILE A O 1
ATOM 509 N N . ASN A 1 68 ? -4.990 6.329 15.922 1.00 87.06 68 ASN A N 1
ATOM 510 C CA . ASN A 1 68 ? -5.839 6.989 16.910 1.00 87.06 68 ASN A CA 1
ATOM 511 C C . ASN A 1 68 ? -6.579 5.957 17.794 1.00 87.06 68 ASN A C 1
ATOM 513 O O . ASN A 1 68 ? -6.833 4.835 17.360 1.00 87.06 68 ASN A O 1
ATOM 517 N N . PRO A 1 69 ? -6.994 6.300 19.029 1.00 81.56 69 PRO A N 1
ATOM 518 C CA . PRO A 1 69 ? -7.612 5.330 19.945 1.00 81.56 69 PRO A CA 1
ATOM 519 C C . PRO A 1 69 ? -8.895 4.662 19.424 1.00 81.56 69 PRO A C 1
ATOM 521 O O . PRO A 1 69 ? -9.293 3.614 19.926 1.00 81.56 69 PRO A O 1
ATOM 524 N N . THR A 1 70 ? -9.558 5.267 18.438 1.00 82.56 70 THR A N 1
ATOM 525 C CA . THR A 1 70 ? -10.774 4.742 17.806 1.00 82.56 70 THR A CA 1
ATOM 526 C C . THR A 1 70 ? -10.489 3.865 16.579 1.00 82.56 70 THR A C 1
ATOM 528 O O . THR A 1 70 ? -11.404 3.219 16.073 1.00 82.56 70 THR A O 1
ATOM 531 N N . GLY A 1 71 ? -9.244 3.820 16.094 1.00 81.00 71 GLY A N 1
ATOM 532 C CA . GLY A 1 71 ? -8.815 3.060 14.920 1.00 81.00 71 GLY A CA 1
ATOM 533 C C . GLY A 1 71 ? -9.293 3.608 13.572 1.00 81.00 71 GLY A C 1
ATOM 534 O O . GLY A 1 71 ? -9.255 2.874 12.592 1.00 81.00 71 GLY A O 1
ATOM 535 N N . ILE A 1 72 ? -9.776 4.852 13.491 1.00 85.56 72 ILE A N 1
ATOM 536 C CA . ILE A 1 72 ? -10.276 5.460 12.239 1.00 85.56 72 ILE A CA 1
ATOM 537 C C . ILE A 1 72 ? -9.259 6.376 11.548 1.00 85.56 72 ILE A C 1
ATOM 539 O O . ILE A 1 72 ? -9.532 6.844 10.448 1.00 85.56 72 ILE A O 1
ATOM 543 N N . SER A 1 73 ? -8.116 6.646 12.173 1.00 91.12 73 SER A N 1
ATOM 544 C CA . SER A 1 73 ? -6.987 7.330 11.541 1.00 91.12 73 SER A CA 1
ATOM 545 C C . SER A 1 73 ? -5.669 6.676 11.949 1.00 91.12 73 SER A C 1
ATOM 547 O O . SER A 1 73 ? -5.583 6.033 13.000 1.00 91.12 73 SER A O 1
ATOM 549 N N . GLY A 1 74 ? -4.668 6.786 11.082 1.00 92.56 74 GLY A N 1
ATOM 550 C CA . GLY A 1 74 ? -3.335 6.230 11.279 1.00 92.56 74 GLY A CA 1
ATOM 551 C C . GLY A 1 74 ? -2.569 6.071 9.975 1.00 92.56 74 GLY A C 1
ATOM 552 O O . GLY A 1 74 ? -3.113 6.283 8.890 1.00 92.56 74 GLY A O 1
ATOM 553 N N . ASP A 1 75 ? -1.300 5.686 10.080 1.00 94.00 75 ASP A N 1
ATOM 554 C CA . ASP A 1 75 ? -0.469 5.462 8.901 1.00 94.00 75 ASP A CA 1
ATOM 555 C C . ASP A 1 75 ? -0.413 3.987 8.518 1.00 94.00 75 ASP A C 1
ATOM 557 O O . ASP A 1 75 ? -0.317 3.094 9.366 1.00 94.00 75 ASP A O 1
ATOM 561 N N . VAL A 1 76 ? -0.369 3.740 7.215 1.00 94.06 76 VAL A N 1
ATOM 562 C CA . VAL A 1 76 ? -0.025 2.443 6.641 1.00 94.06 76 VAL A CA 1
ATOM 563 C C . VAL A 1 76 ? 1.333 2.551 5.968 1.00 94.06 76 VAL A C 1
ATOM 565 O O . VAL A 1 76 ? 1.561 3.410 5.120 1.00 94.06 76 VAL A O 1
ATOM 568 N N . ILE A 1 77 ? 2.238 1.655 6.333 1.00 94.31 77 ILE A N 1
ATOM 569 C CA . ILE A 1 77 ? 3.538 1.506 5.697 1.00 94.31 77 ILE A CA 1
ATOM 570 C C . ILE A 1 77 ? 3.405 0.450 4.604 1.00 94.31 77 ILE A C 1
ATOM 572 O O . ILE A 1 77 ? 2.908 -0.652 4.836 1.00 94.31 77 ILE A O 1
ATOM 576 N N . ILE A 1 78 ? 3.853 0.800 3.408 1.00 93.56 78 ILE A N 1
ATOM 577 C CA . ILE A 1 78 ? 3.739 0.006 2.192 1.00 93.56 78 ILE A CA 1
ATOM 578 C C . ILE A 1 78 ? 5.146 -0.260 1.676 1.00 93.56 78 ILE A C 1
ATOM 580 O O . ILE A 1 78 ? 5.945 0.669 1.559 1.00 93.56 78 ILE A O 1
ATOM 584 N N . THR A 1 79 ? 5.454 -1.511 1.348 1.00 92.62 79 THR A N 1
ATOM 585 C CA . THR A 1 79 ? 6.761 -1.901 0.813 1.00 92.62 79 THR A CA 1
ATOM 586 C C . THR A 1 79 ? 6.638 -2.704 -0.474 1.00 92.62 79 THR A C 1
ATOM 588 O O . THR A 1 79 ? 5.737 -3.529 -0.640 1.00 92.62 79 THR A O 1
ATOM 591 N N . TYR A 1 80 ? 7.546 -2.432 -1.411 1.00 89.38 80 TYR A N 1
ATOM 592 C CA . TYR A 1 80 ? 7.660 -3.125 -2.695 1.00 89.38 80 TYR A CA 1
ATOM 593 C C . TYR A 1 80 ? 9.080 -2.994 -3.252 1.00 89.38 80 TYR A C 1
ATOM 595 O O . TYR A 1 80 ? 9.869 -2.177 -2.781 1.00 89.38 80 TYR A O 1
ATOM 603 N N . VAL A 1 81 ? 9.411 -3.795 -4.265 1.00 88.00 81 VAL A N 1
ATOM 604 C CA . VAL A 1 81 ? 10.689 -3.698 -4.982 1.00 88.00 81 VAL A CA 1
ATOM 605 C C . VAL A 1 81 ? 10.522 -2.829 -6.224 1.00 88.00 81 VAL A C 1
ATOM 607 O O . VAL A 1 81 ? 9.665 -3.111 -7.069 1.00 88.00 81 VAL A O 1
ATOM 610 N N . GLU A 1 82 ? 11.357 -1.801 -6.346 1.00 86.19 82 GLU A N 1
ATOM 611 C CA . GLU A 1 82 ? 11.382 -0.870 -7.476 1.00 86.19 82 GLU A CA 1
ATOM 612 C C . GLU A 1 82 ? 11.938 -1.510 -8.757 1.00 86.19 82 GLU A C 1
ATOM 614 O O . GLU A 1 82 ? 12.875 -2.316 -8.750 1.00 86.19 82 GLU A O 1
ATOM 619 N N . SER A 1 83 ? 11.367 -1.111 -9.892 1.00 82.00 83 SER A N 1
ATOM 620 C CA . SER A 1 83 ? 11.840 -1.479 -11.222 1.00 82.00 83 SER A CA 1
ATOM 621 C C . SER A 1 83 ? 13.177 -0.814 -11.554 1.00 82.00 83 SER A C 1
ATOM 623 O O . SER A 1 83 ? 13.336 0.395 -11.445 1.00 82.00 83 SER A O 1
ATOM 625 N N . GLY A 1 84 ? 14.122 -1.597 -12.073 1.00 82.88 84 GLY A N 1
ATOM 626 C CA . GLY A 1 84 ? 15.411 -1.106 -12.569 1.00 82.88 84 GLY A CA 1
ATOM 627 C C . GLY A 1 84 ? 16.516 -1.068 -11.513 1.00 82.88 84 GLY A C 1
ATOM 628 O O . GLY A 1 84 ? 17.650 -1.405 -11.841 1.00 82.88 84 GLY A O 1
ATOM 629 N N . SER A 1 85 ? 16.198 -0.747 -10.255 1.00 86.38 85 SER A N 1
ATOM 630 C CA . SER A 1 85 ? 17.167 -0.744 -9.146 1.00 86.38 85 SER A CA 1
ATOM 631 C C . SER A 1 85 ? 17.126 -2.018 -8.293 1.00 86.38 85 SER A C 1
ATOM 633 O O . SER A 1 85 ? 18.124 -2.365 -7.664 1.00 86.38 85 SER A O 1
ATOM 635 N N . ASN A 1 86 ? 15.985 -2.723 -8.271 1.00 84.44 86 ASN A N 1
ATOM 636 C CA . ASN A 1 86 ? 15.689 -3.819 -7.341 1.00 84.44 86 ASN A CA 1
ATOM 637 C C . ASN A 1 86 ? 15.857 -3.445 -5.855 1.00 84.44 86 ASN A C 1
ATOM 639 O O . ASN A 1 86 ? 16.097 -4.315 -5.017 1.00 84.44 86 ASN A O 1
ATOM 643 N N . GLN A 1 87 ? 15.727 -2.163 -5.515 1.00 88.75 87 GLN A N 1
ATOM 644 C CA . GLN A 1 87 ? 15.734 -1.710 -4.129 1.00 88.75 87 GLN A CA 1
ATOM 645 C C . GLN A 1 87 ? 14.352 -1.867 -3.496 1.00 88.75 87 GLN A C 1
ATOM 647 O O . GLN A 1 87 ? 13.327 -1.763 -4.172 1.00 88.75 87 GLN A O 1
ATOM 652 N N . ILE A 1 88 ? 14.331 -2.111 -2.185 1.00 89.75 88 ILE A N 1
ATOM 653 C CA . ILE A 1 88 ? 13.098 -2.065 -1.399 1.00 89.75 88 ILE A CA 1
ATOM 654 C C . ILE A 1 88 ? 12.744 -0.597 -1.181 1.00 89.75 88 ILE A C 1
ATOM 656 O O . ILE A 1 88 ? 13.522 0.153 -0.593 1.00 89.75 88 ILE A O 1
ATOM 660 N N . ILE A 1 89 ? 11.556 -0.213 -1.630 1.00 88.88 89 ILE A N 1
ATOM 661 C CA . ILE A 1 89 ? 10.968 1.097 -1.380 1.00 88.88 89 ILE A CA 1
ATOM 662 C C . ILE A 1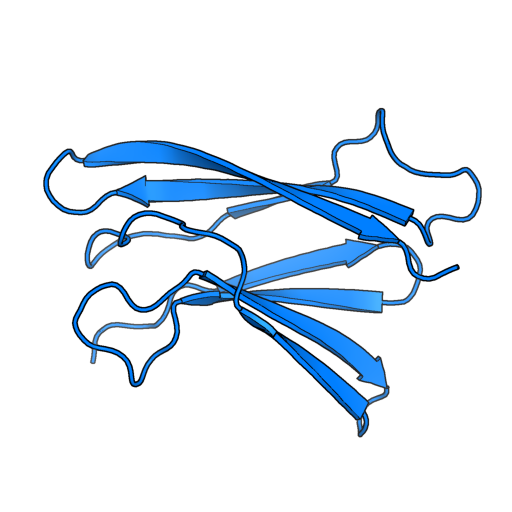 89 ? 9.980 0.973 -0.234 1.00 88.88 89 ILE A C 1
ATOM 664 O O . ILE A 1 89 ? 9.231 -0.001 -0.147 1.00 88.88 89 ILE A O 1
ATOM 668 N N . GLN A 1 90 ? 9.975 1.986 0.626 1.00 91.19 90 GLN A N 1
ATOM 669 C CA . GLN A 1 90 ? 8.965 2.179 1.651 1.00 91.19 90 GLN A CA 1
ATOM 670 C C . GLN A 1 90 ? 8.175 3.449 1.337 1.00 91.19 90 GLN A C 1
ATOM 672 O O . GLN A 1 90 ? 8.755 4.508 1.109 1.00 91.19 90 GLN A O 1
ATOM 677 N N . TYR A 1 91 ? 6.854 3.341 1.361 1.00 89.69 91 TYR A N 1
ATOM 678 C CA . TYR A 1 91 ? 5.925 4.456 1.251 1.00 89.69 91 TYR A CA 1
ATOM 679 C C . TYR A 1 91 ? 5.031 4.478 2.490 1.00 89.69 91 TYR A C 1
ATOM 681 O O . TYR A 1 91 ? 4.574 3.427 2.932 1.00 89.69 91 TYR A O 1
ATOM 689 N N . THR A 1 92 ? 4.764 5.658 3.042 1.00 92.06 92 THR A N 1
ATOM 690 C CA . THR A 1 92 ? 3.846 5.819 4.175 1.00 92.06 92 THR A CA 1
ATOM 691 C C . THR A 1 92 ? 2.603 6.563 3.711 1.00 92.06 92 THR A C 1
ATOM 693 O O . THR A 1 92 ? 2.697 7.671 3.186 1.00 92.06 92 THR A O 1
ATOM 696 N N . ASP A 1 93 ? 1.441 5.952 3.910 1.00 92.75 93 ASP A N 1
ATOM 697 C CA . ASP A 1 93 ? 0.139 6.531 3.611 1.00 92.75 93 ASP A CA 1
ATOM 698 C C . ASP A 1 93 ? -0.587 6.919 4.900 1.00 92.7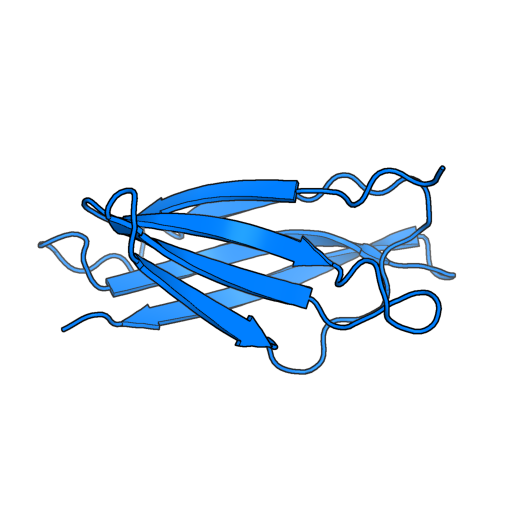5 93 ASP A C 1
ATOM 700 O O . ASP A 1 93 ? -1.008 6.046 5.657 1.00 92.75 93 ASP A O 1
ATOM 704 N N . SER A 1 94 ? -0.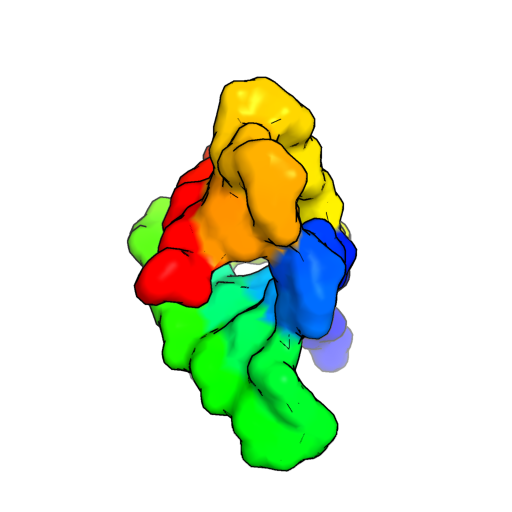746 8.219 5.139 1.00 92.50 94 SER A N 1
ATOM 705 C CA . SER A 1 94 ? -1.508 8.734 6.277 1.00 92.50 94 SER A CA 1
ATOM 706 C C . SER A 1 94 ? -2.997 8.780 5.947 1.00 92.50 94 SER A C 1
ATOM 708 O O . SER A 1 94 ? -3.427 9.450 5.000 1.00 92.50 94 SER A O 1
ATOM 710 N N . LEU A 1 95 ? -3.792 8.070 6.742 1.00 91.62 95 LEU A N 1
ATOM 711 C CA . LEU A 1 95 ? -5.237 7.971 6.598 1.00 91.62 95 LEU A CA 1
ATOM 712 C C . LEU A 1 95 ? -5.927 8.675 7.749 1.00 91.62 95 LEU A C 1
ATOM 714 O O . LEU A 1 95 ? -5.639 8.412 8.913 1.00 91.62 95 LEU A O 1
ATOM 718 N N . ASP A 1 96 ? -6.893 9.517 7.410 1.00 89.94 96 ASP A N 1
ATOM 719 C CA . ASP A 1 96 ? -7.822 10.092 8.366 1.00 89.94 96 ASP A CA 1
ATOM 720 C C . ASP A 1 96 ? -9.231 10.015 7.785 1.00 89.94 96 ASP A C 1
ATOM 722 O O . ASP A 1 96 ? -9.483 10.451 6.659 1.00 89.94 96 ASP A O 1
ATOM 726 N N . PHE A 1 97 ? -10.120 9.380 8.540 1.00 84.44 97 PHE A N 1
ATOM 727 C CA . PHE A 1 97 ? -11.514 9.166 8.180 1.00 84.44 97 PHE A CA 1
ATOM 728 C C . PHE A 1 97 ? -12.476 9.733 9.233 1.00 84.44 97 PHE A C 1
ATOM 730 O O . PHE A 1 97 ? -13.604 9.225 9.354 1.00 84.44 97 PHE A O 1
ATOM 737 N N . SER A 1 98 ? -11.984 10.673 10.048 1.00 76.00 98 SER A N 1
ATOM 738 C CA . SER A 1 98 ? -12.794 11.464 10.976 1.00 76.00 98 SER A CA 1
ATOM 739 C C . SER A 1 98 ? -13.763 12.410 10.269 1.00 76.00 98 SER A C 1
ATOM 741 O O . SER A 1 98 ? -13.587 12.687 9.059 1.00 76.00 98 SER A O 1
#